Protein AF-A0A1G7HEE1-F1 (afdb_monomer_lite)

Organism: NCBI:txid227084

Sequence (113 aa):
MMERYKLKETKSIYEYFLSKIYEKGVSVYASLFFTELKNFINYQNKWDYIMSVKDMKPSKIAESSFETIIQSKKNEIPEEYKVTVINHYLKKSENSNSESGKSYYLDLANEFK

Structure (mmCIF, N/CA/C/O backbone):
data_AF-A0A1G7HEE1-F1
#
_entry.id   AF-A0A1G7HEE1-F1
#
loop_
_atom_site.group_PDB
_atom_site.id
_atom_site.type_symbol
_atom_site.label_atom_id
_atom_site.label_alt_id
_atom_site.label_comp_id
_atom_site.label_asym_id
_atom_site.label_entity_id
_atom_site.label_seq_id
_atom_site.pdbx_PDB_ins_code
_atom_site.Cartn_x
_atom_site.Cartn_y
_atom_site.Cartn_z
_atom_site.occupancy
_atom_site.B_iso_or_equiv
_atom_site.auth_seq_id
_atom_site.auth_comp_id
_atom_site.auth_asym_id
_atom_site.auth_atom_id
_atom_site.pdbx_PDB_model_num
ATOM 1 N N . MET A 1 1 ? -6.762 10.794 5.734 1.00 68.88 1 MET A N 1
ATOM 2 C CA . MET A 1 1 ? -7.917 11.685 6.102 1.00 68.88 1 MET A CA 1
ATOM 3 C C . MET A 1 1 ? -8.218 11.651 7.598 1.00 68.88 1 MET A C 1
ATOM 5 O O . MET A 1 1 ? -8.401 12.705 8.200 1.00 68.88 1 MET A O 1
ATOM 9 N N . MET A 1 2 ? -8.240 10.461 8.201 1.00 76.19 2 MET A N 1
ATOM 10 C CA . MET A 1 2 ? -8.509 10.282 9.630 1.00 76.19 2 MET A CA 1
ATOM 11 C C . MET A 1 2 ? -7.488 11.005 10.516 1.00 76.19 2 MET A C 1
ATOM 13 O O . MET A 1 2 ? -7.883 11.730 11.424 1.00 76.19 2 MET A O 1
ATOM 17 N N . GLU A 1 3 ? -6.195 10.900 10.194 1.00 71.81 3 GLU A N 1
ATOM 18 C CA . GLU A 1 3 ? -5.136 11.597 10.936 1.00 71.81 3 GLU A CA 1
ATOM 19 C C . GLU A 1 3 ? -5.232 13.120 10.808 1.00 71.81 3 GLU A C 1
ATOM 21 O O . GLU A 1 3 ? -5.268 13.827 11.815 1.00 71.81 3 GLU A O 1
ATOM 26 N N . ARG A 1 4 ? -5.360 13.625 9.572 1.00 76.94 4 ARG A N 1
ATOM 27 C CA . ARG A 1 4 ? -5.438 15.067 9.280 1.00 76.94 4 ARG A CA 1
ATOM 28 C C . ARG A 1 4 ? -6.553 15.768 10.060 1.00 76.94 4 ARG A C 1
ATOM 30 O O . ARG A 1 4 ? -6.352 16.881 10.535 1.00 76.94 4 ARG A O 1
ATOM 37 N N . TYR A 1 5 ? -7.714 15.126 10.183 1.00 83.44 5 TYR A N 1
ATOM 38 C CA . TYR A 1 5 ? -8.884 15.692 10.862 1.00 83.44 5 TYR A CA 1
ATOM 39 C C . TYR A 1 5 ? -9.090 15.154 12.284 1.00 83.44 5 TYR A C 1
ATOM 41 O O . TYR A 1 5 ? -10.107 15.459 12.901 1.00 83.44 5 TYR A O 1
ATOM 49 N N . LYS A 1 6 ? -8.144 14.364 12.816 1.00 80.69 6 LYS A N 1
ATOM 50 C CA . LYS A 1 6 ? -8.231 13.722 14.141 1.00 80.69 6 LYS A CA 1
ATOM 51 C C . LYS A 1 6 ? -9.543 12.952 14.356 1.00 80.69 6 LYS A C 1
ATOM 53 O O . LYS A 1 6 ? -10.070 12.897 15.468 1.00 80.69 6 LYS A O 1
ATOM 58 N N . LEU A 1 7 ? -10.080 12.359 13.291 1.00 81.69 7 LEU A N 1
ATOM 59 C CA . LEU A 1 7 ? -11.307 11.575 13.365 1.00 81.69 7 LEU A CA 1
ATOM 60 C C . LEU A 1 7 ? -11.017 10.263 14.088 1.00 81.69 7 LEU A C 1
ATOM 62 O O . LEU A 1 7 ? -10.050 9.562 13.782 1.00 81.69 7 LEU A O 1
ATOM 66 N N . LYS A 1 8 ? -11.869 9.917 15.056 1.00 84.56 8 LYS A N 1
ATOM 67 C CA . LYS A 1 8 ? -11.760 8.642 15.757 1.00 84.56 8 LYS A CA 1
ATOM 68 C C . LYS A 1 8 ? -12.260 7.532 14.842 1.00 84.56 8 LYS A C 1
ATOM 70 O O . LYS A 1 8 ? -13.388 7.581 14.359 1.00 84.56 8 LYS A O 1
ATOM 75 N N . GLU A 1 9 ? -11.426 6.523 14.634 1.00 85.94 9 GLU A N 1
ATOM 76 C CA . GLU A 1 9 ? -11.865 5.296 13.985 1.00 85.94 9 GLU A CA 1
ATOM 77 C C . GLU A 1 9 ? -12.954 4.624 14.825 1.00 85.94 9 GLU A C 1
ATOM 79 O O . GLU A 1 9 ? -12.796 4.404 16.030 1.00 85.94 9 GLU A O 1
ATOM 84 N N . THR A 1 10 ? -14.069 4.306 14.175 1.00 89.44 10 THR A N 1
ATOM 85 C CA . THR A 1 10 ? -15.151 3.508 14.742 1.00 89.44 10 THR A CA 1
ATOM 86 C C . THR A 1 10 ? -15.235 2.182 14.001 1.00 89.44 10 THR A C 1
ATOM 88 O O . THR A 1 10 ? -14.806 2.067 12.851 1.00 89.44 10 THR A O 1
ATOM 91 N N . LYS A 1 11 ? -15.839 1.180 14.645 1.00 89.75 11 LYS A N 1
ATOM 92 C CA . LYS A 1 11 ? -16.086 -0.127 14.028 1.00 89.75 11 LYS A CA 1
ATOM 93 C C . LYS A 1 11 ? -16.842 0.003 12.698 1.00 89.75 11 LYS A C 1
ATOM 95 O O . LYS A 1 11 ? -16.437 -0.603 11.716 1.00 89.75 11 LYS A O 1
ATOM 100 N N . SER A 1 12 ? -17.856 0.867 12.638 1.00 90.62 12 SER A N 1
ATOM 101 C CA . SER A 1 12 ? -18.639 1.097 11.418 1.00 90.62 12 SER A CA 1
ATOM 102 C C . SER A 1 12 ? -17.813 1.685 10.271 1.00 90.62 12 SER A C 1
ATOM 104 O O . SER A 1 12 ? -18.036 1.326 9.121 1.00 90.62 12 SER A O 1
ATOM 106 N N . ILE A 1 13 ? -16.846 2.565 10.562 1.00 90.19 13 ILE A N 1
ATOM 107 C CA . ILE A 1 13 ? -15.939 3.102 9.534 1.00 90.19 13 ILE A CA 1
ATOM 108 C C . ILE A 1 13 ? -15.054 1.981 8.985 1.00 90.19 13 ILE A C 1
ATOM 110 O O . ILE A 1 13 ? -14.919 1.847 7.771 1.00 90.19 13 ILE A O 1
ATOM 114 N N . TYR A 1 14 ? -14.486 1.158 9.869 1.00 91.25 14 TYR A N 1
ATOM 115 C CA . TYR A 1 14 ? -13.660 0.024 9.464 1.00 91.25 14 TYR A CA 1
ATOM 116 C C . TYR A 1 14 ? -14.440 -0.968 8.590 1.00 91.25 14 TYR A C 1
ATOM 118 O O . TYR A 1 14 ? -13.990 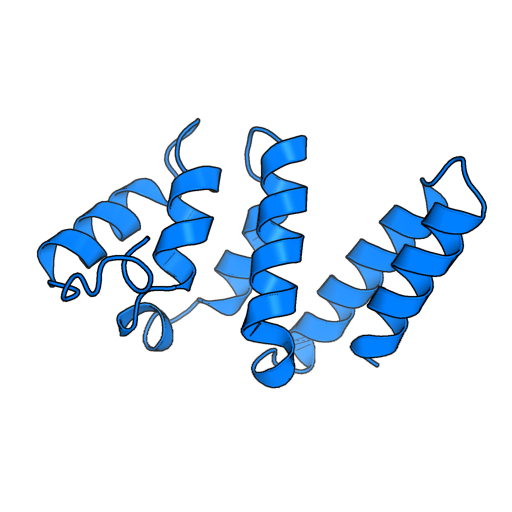-1.311 7.500 1.00 91.25 14 TYR A O 1
ATOM 126 N N . GLU A 1 15 ? -15.634 -1.375 9.028 1.00 92.75 15 GLU A N 1
ATOM 127 C CA . GLU A 1 15 ? -16.510 -2.288 8.282 1.00 92.75 15 GLU A CA 1
ATOM 128 C C . GLU A 1 15 ? -16.943 -1.704 6.934 1.00 92.75 15 GLU A C 1
ATOM 130 O O . GLU A 1 15 ? -16.980 -2.420 5.932 1.00 92.75 15 GLU A O 1
ATOM 135 N N . TYR A 1 16 ? -17.208 -0.395 6.880 1.00 92.88 16 TYR A N 1
ATOM 136 C CA . TYR A 1 16 ? -17.515 0.287 5.631 1.00 92.88 16 TYR A CA 1
ATOM 137 C C . TYR A 1 16 ? -16.354 0.179 4.640 1.00 92.88 16 TYR A C 1
ATOM 139 O O . TYR A 1 16 ? -16.561 -0.296 3.525 1.00 92.88 16 TYR A O 1
ATOM 147 N N . PHE A 1 17 ? -15.129 0.543 5.034 1.00 92.69 17 PHE A N 1
ATOM 148 C CA . PHE A 1 17 ? -13.970 0.414 4.146 1.00 92.69 17 PHE A CA 1
ATOM 149 C C . PHE A 1 17 ? -13.713 -1.038 3.752 1.00 92.69 17 PHE A C 1
ATOM 151 O O . PHE A 1 17 ? -13.523 -1.302 2.566 1.00 92.69 17 PHE A O 1
ATOM 158 N N . LEU A 1 18 ? -13.801 -1.971 4.705 1.00 92.69 18 LEU A N 1
ATOM 159 C CA . LEU A 1 18 ? -13.659 -3.407 4.461 1.00 92.69 18 LEU A CA 1
ATOM 160 C C . LEU A 1 18 ? -14.645 -3.908 3.395 1.00 92.69 18 LEU A C 1
ATOM 162 O O . LEU A 1 18 ? -14.272 -4.715 2.552 1.00 92.69 18 LEU A O 1
ATOM 166 N N . SER A 1 19 ? -15.879 -3.400 3.372 1.00 94.19 19 SER A N 1
ATOM 167 C CA . SER A 1 19 ? -16.862 -3.762 2.339 1.00 94.19 19 SER A CA 1
ATOM 168 C C . SER A 1 19 ? -16.518 -3.233 0.938 1.00 94.19 19 SER A C 1
ATOM 170 O O . SER A 1 19 ? -17.034 -3.742 -0.055 1.00 94.19 19 SER A O 1
ATOM 172 N N . LYS A 1 20 ? -15.642 -2.223 0.840 1.00 93.88 20 LYS A N 1
ATOM 173 C CA . LYS A 1 20 ? -15.313 -1.500 -0.400 1.00 93.88 20 LYS A CA 1
ATOM 174 C C . LYS A 1 20 ? -13.950 -1.846 -0.990 1.00 93.88 20 LYS A C 1
ATOM 176 O O . LYS A 1 20 ? -13.674 -1.453 -2.123 1.00 93.88 20 LYS A O 1
ATOM 181 N N . ILE A 1 21 ? -13.110 -2.604 -0.284 1.00 92.12 21 ILE A N 1
ATOM 182 C CA . ILE A 1 21 ? -11.726 -2.872 -0.710 1.00 92.12 21 ILE A CA 1
ATOM 183 C C . ILE A 1 21 ? -11.596 -3.634 -2.038 1.00 92.12 21 ILE A C 1
ATOM 185 O O . ILE A 1 21 ? -10.548 -3.549 -2.670 1.00 92.12 21 ILE A O 1
ATOM 189 N N . TYR A 1 22 ? -12.645 -4.328 -2.492 1.00 91.06 22 TYR A N 1
ATOM 190 C CA . TYR A 1 22 ? -12.691 -5.018 -3.792 1.00 91.06 22 TYR A CA 1
ATOM 191 C C . TYR A 1 22 ? -13.775 -4.465 -4.731 1.00 91.06 22 TYR A C 1
ATOM 193 O O . TYR A 1 22 ? -14.035 -5.029 -5.793 1.00 91.06 22 TYR A O 1
ATOM 201 N N . GLU A 1 23 ? -14.416 -3.351 -4.366 1.00 92.31 23 GLU A N 1
ATOM 202 C CA . GLU A 1 23 ? -15.472 -2.755 -5.179 1.00 92.31 23 GLU A CA 1
ATOM 203 C C . GLU A 1 23 ? -14.885 -2.059 -6.408 1.00 92.31 23 GLU A C 1
ATOM 205 O O . GLU A 1 23 ? -14.065 -1.143 -6.309 1.00 92.31 23 GLU A O 1
ATOM 210 N N . LYS A 1 24 ? -15.316 -2.481 -7.599 1.00 87.12 24 LYS A N 1
ATOM 211 C CA . LYS A 1 24 ? -14.816 -1.932 -8.862 1.00 87.12 24 LYS A CA 1
ATOM 212 C C . LYS A 1 24 ? -15.016 -0.413 -8.918 1.00 87.12 24 LYS A C 1
ATOM 214 O O . LYS A 1 24 ? -16.121 0.083 -8.742 1.00 87.12 24 LYS A O 1
ATOM 219 N N . GLY A 1 25 ? -13.942 0.315 -9.225 1.00 85.38 25 GLY A N 1
ATOM 220 C CA . GLY A 1 25 ? -13.949 1.779 -9.340 1.00 85.38 25 GLY A CA 1
ATOM 221 C C . GLY A 1 25 ? -13.777 2.522 -8.012 1.00 85.38 25 GLY A C 1
ATOM 222 O O . GLY A 1 25 ? -13.441 3.702 -8.031 1.00 85.38 25 GLY A O 1
ATOM 223 N N . VAL A 1 26 ? -13.930 1.834 -6.876 1.00 90.56 26 VAL A N 1
ATOM 224 C CA . VAL A 1 26 ? -13.784 2.408 -5.528 1.00 90.56 26 VAL A CA 1
ATOM 225 C C . VAL A 1 26 ? -12.576 1.819 -4.797 1.00 90.56 26 VAL A C 1
ATOM 227 O O . VAL A 1 26 ? -11.932 2.520 -4.020 1.00 90.56 26 VAL A O 1
ATOM 230 N N . SER A 1 27 ? -12.230 0.563 -5.083 1.00 92.69 27 SER A N 1
ATOM 231 C CA . SER A 1 27 ? -11.239 -0.240 -4.363 1.00 92.69 27 SER A CA 1
ATOM 232 C C . SER A 1 27 ? -9.895 0.455 -4.177 1.00 92.69 27 SER A C 1
ATOM 234 O O . SER A 1 27 ? -9.363 0.453 -3.072 1.00 92.69 27 SER A O 1
ATOM 236 N N . VAL A 1 28 ? -9.367 1.114 -5.212 1.00 91.62 28 VAL A N 1
ATOM 237 C CA . VAL A 1 28 ? -8.081 1.829 -5.137 1.00 91.62 28 VAL A CA 1
ATOM 238 C C . VAL A 1 28 ? -8.124 2.942 -4.089 1.00 91.62 28 VAL A C 1
ATOM 240 O O . VAL A 1 28 ? -7.240 3.038 -3.241 1.00 91.62 28 VAL A O 1
ATOM 243 N N . TYR A 1 29 ? -9.184 3.751 -4.103 1.00 90.31 29 TYR A N 1
ATOM 244 C CA . TYR A 1 29 ? -9.362 4.838 -3.142 1.00 90.31 29 TYR A CA 1
ATOM 245 C C . TYR A 1 29 ? -9.631 4.301 -1.739 1.00 90.31 29 TYR A C 1
ATOM 247 O O . TYR A 1 29 ? -9.082 4.814 -0.769 1.00 90.31 29 TYR A O 1
ATOM 255 N N . ALA A 1 30 ? -10.442 3.245 -1.631 1.00 92.50 30 ALA A N 1
ATOM 256 C CA . ALA A 1 30 ? -10.686 2.572 -0.364 1.00 92.50 30 ALA A CA 1
ATOM 257 C C . ALA A 1 30 ? -9.380 2.030 0.237 1.00 92.50 30 ALA A C 1
ATOM 259 O O . ALA A 1 30 ? -9.176 2.179 1.435 1.00 92.50 30 ALA A O 1
ATOM 260 N N . SER A 1 31 ? -8.476 1.487 -0.584 1.00 92.69 31 SER A N 1
ATOM 261 C CA . SER A 1 31 ? -7.195 0.907 -0.151 1.00 92.69 31 SER A CA 1
ATOM 262 C C . SER A 1 31 ? -6.274 1.928 0.518 1.00 92.69 31 SER A C 1
ATOM 264 O O . SER A 1 31 ? -5.688 1.632 1.561 1.00 92.69 31 SER A O 1
ATOM 266 N N . LEU A 1 32 ? -6.187 3.144 -0.034 1.00 89.81 32 LEU A N 1
ATOM 267 C CA . LEU A 1 32 ? -5.407 4.234 0.564 1.00 89.81 32 LEU A CA 1
ATOM 268 C C . LEU A 1 32 ? -5.830 4.492 2.012 1.00 89.81 32 LEU A C 1
ATOM 270 O O . LEU A 1 32 ? -4.992 4.538 2.901 1.00 89.81 32 LEU A O 1
ATOM 274 N N . PHE A 1 33 ? -7.134 4.603 2.264 1.00 89.06 33 PHE A N 1
ATOM 275 C CA . PHE A 1 33 ? -7.632 4.886 3.610 1.00 89.06 33 PHE A CA 1
ATOM 276 C C . PHE A 1 33 ? -7.667 3.653 4.505 1.00 89.06 33 PHE A C 1
ATOM 278 O O . PHE A 1 33 ? -7.374 3.756 5.691 1.00 89.06 33 PHE A O 1
ATOM 285 N N . PHE A 1 34 ? -8.023 2.492 3.955 1.00 92.12 34 PHE A N 1
ATOM 286 C CA . PHE A 1 34 ? -8.142 1.254 4.716 1.00 92.12 34 PHE A CA 1
ATOM 287 C C . PHE A 1 34 ? -6.806 0.865 5.351 1.00 92.12 34 PHE A C 1
ATOM 289 O O . PHE A 1 34 ? -6.778 0.486 6.516 1.00 92.12 34 PHE A O 1
ATOM 296 N N . THR A 1 35 ? -5.696 1.040 4.628 1.00 92.19 35 THR A N 1
ATOM 297 C CA . THR A 1 35 ? -4.349 0.727 5.134 1.00 92.19 35 THR A CA 1
ATOM 298 C C . THR A 1 35 ? -3.833 1.706 6.205 1.00 92.19 35 THR A C 1
ATOM 300 O O . THR A 1 35 ? -2.918 1.350 6.956 1.00 92.19 35 THR A O 1
ATOM 303 N N . GLU A 1 36 ? -4.426 2.901 6.324 1.00 88.62 36 GLU A N 1
ATOM 304 C CA . GLU A 1 36 ? -4.158 3.888 7.390 1.00 88.62 36 GLU A CA 1
ATOM 305 C C . GLU A 1 36 ? -4.957 3.616 8.681 1.00 88.62 36 GLU A C 1
ATOM 307 O O . GLU A 1 36 ? -4.662 4.200 9.725 1.00 88.62 36 GLU A O 1
ATOM 312 N N . LEU A 1 37 ? -5.990 2.765 8.641 1.00 89.25 37 LEU A N 1
ATOM 313 C CA . LEU A 1 37 ? -6.816 2.490 9.820 1.00 89.25 37 LEU A CA 1
ATOM 314 C C . LEU A 1 37 ? -6.022 1.723 10.885 1.00 89.25 37 LEU A C 1
ATOM 316 O O . LEU A 1 37 ? -5.262 0.805 10.588 1.00 89.25 37 LEU A O 1
ATOM 320 N N . LYS A 1 38 ? -6.257 2.034 12.161 1.00 87.00 38 LYS A N 1
ATOM 321 C CA . LYS A 1 38 ? -5.609 1.367 13.299 1.00 87.00 38 LYS A CA 1
ATOM 322 C C . LYS A 1 38 ? -5.944 -0.118 13.334 1.00 87.00 38 LYS A C 1
ATOM 324 O O . LYS A 1 38 ? -5.068 -0.935 13.605 1.00 87.00 38 LYS A O 1
ATOM 329 N N . ASN A 1 39 ? -7.189 -0.487 13.024 1.00 88.12 39 ASN A N 1
ATOM 330 C CA . ASN A 1 39 ? -7.592 -1.895 13.023 1.00 88.12 39 ASN A CA 1
ATOM 331 C C . ASN A 1 39 ? -7.045 -2.690 11.829 1.00 88.12 39 ASN A C 1
ATOM 333 O O . ASN A 1 39 ? -7.081 -3.919 11.866 1.00 88.12 39 ASN A O 1
ATOM 337 N N . PHE A 1 40 ? -6.479 -2.035 10.808 1.00 90.12 40 PHE A N 1
ATOM 338 C CA . PHE A 1 40 ? -5.847 -2.726 9.681 1.00 90.12 40 PHE A CA 1
ATOM 339 C C . PHE A 1 40 ? -4.656 -3.593 10.113 1.00 90.12 40 PHE A C 1
ATOM 341 O O . PHE A 1 40 ? -4.374 -4.616 9.494 1.00 90.12 40 PHE A O 1
ATOM 348 N N . ILE A 1 41 ? -3.988 -3.243 11.218 1.00 86.44 41 ILE A N 1
ATOM 349 C CA . ILE A 1 41 ? -2.883 -4.033 11.786 1.00 86.44 41 ILE A CA 1
ATOM 350 C C . ILE A 1 41 ? -3.313 -5.483 12.065 1.00 86.44 41 ILE A C 1
ATOM 352 O O . ILE A 1 41 ? -2.498 -6.394 11.885 1.00 86.44 41 ILE A O 1
ATOM 356 N N . ASN A 1 42 ? -4.584 -5.677 12.440 1.00 88.00 42 ASN A N 1
ATOM 357 C CA . ASN A 1 42 ? -5.196 -6.963 12.779 1.00 88.00 42 ASN A CA 1
ATOM 358 C C . ASN A 1 42 ? -5.811 -7.686 11.569 1.00 88.00 42 ASN A C 1
ATOM 360 O O . ASN A 1 42 ? -6.389 -8.760 11.727 1.00 88.00 42 ASN A O 1
ATOM 364 N N . TYR A 1 43 ? -5.738 -7.111 10.366 1.00 91.50 43 TYR A N 1
ATOM 365 C CA . TYR A 1 43 ? -6.255 -7.759 9.169 1.00 91.50 43 TYR A CA 1
ATOM 366 C C . TYR A 1 43 ? -5.328 -8.912 8.758 1.00 91.50 43 TYR A C 1
ATOM 368 O O . TYR A 1 43 ? -4.148 -8.706 8.473 1.00 91.50 43 TYR A O 1
ATOM 376 N N . GLN A 1 44 ? -5.870 -10.134 8.748 1.00 88.81 44 GLN A N 1
ATOM 377 C CA . GLN A 1 44 ? -5.095 -11.377 8.647 1.00 88.81 44 GLN A CA 1
ATOM 378 C C . GLN A 1 44 ? -4.199 -11.436 7.399 1.00 88.81 44 GLN A C 1
ATOM 380 O O . GLN A 1 44 ? -3.038 -11.813 7.505 1.00 88.81 44 GLN A O 1
ATOM 385 N N . ASN A 1 45 ? -4.700 -10.974 6.249 1.00 89.94 45 ASN A N 1
ATOM 386 C CA . ASN A 1 45 ? -3.995 -11.028 4.962 1.00 89.94 45 ASN A CA 1
ATOM 387 C C . ASN A 1 45 ? -3.557 -9.629 4.497 1.00 89.94 45 ASN A C 1
ATOM 389 O O . ASN A 1 45 ? -3.655 -9.284 3.319 1.00 89.94 45 ASN A O 1
ATOM 393 N N . LYS A 1 46 ? -3.134 -8.769 5.434 1.00 94.00 46 LYS A N 1
ATOM 394 C CA . LYS A 1 46 ? -2.821 -7.360 5.147 1.00 94.00 46 LYS A CA 1
ATOM 395 C C . LYS A 1 46 ? -1.754 -7.155 4.083 1.00 94.00 46 LYS A C 1
ATOM 397 O O . LYS A 1 46 ? -1.905 -6.256 3.261 1.00 94.00 46 LYS A O 1
ATOM 402 N N . TRP A 1 47 ? -0.707 -7.971 4.083 1.00 94.94 47 TRP A N 1
ATOM 403 C CA . TRP A 1 47 ? 0.394 -7.804 3.142 1.00 94.94 47 TRP A CA 1
ATOM 404 C C . TRP A 1 47 ? 0.029 -8.291 1.747 1.00 94.94 47 TRP A C 1
ATOM 406 O O . TRP A 1 47 ? 0.206 -7.524 0.805 1.00 94.94 47 TRP A O 1
ATOM 416 N N . ASP A 1 48 ? -0.601 -9.461 1.622 1.00 95.06 48 ASP A N 1
ATOM 417 C CA . ASP A 1 48 ? -1.187 -9.924 0.356 1.00 95.06 48 ASP A CA 1
ATOM 418 C C . ASP A 1 48 ? -2.125 -8.875 -0.247 1.00 95.06 48 ASP A C 1
ATOM 420 O O . ASP A 1 48 ? -2.043 -8.537 -1.430 1.00 95.06 48 ASP A O 1
ATOM 424 N N . TYR A 1 49 ? -2.985 -8.296 0.594 1.00 95.44 49 TYR A N 1
ATOM 425 C CA . TYR A 1 49 ? -3.890 -7.240 0.174 1.00 95.44 49 TYR A CA 1
ATOM 426 C C . TYR A 1 49 ? -3.138 -5.996 -0.313 1.00 95.44 49 TYR A C 1
ATOM 428 O O . TYR A 1 49 ? -3.421 -5.528 -1.415 1.00 95.44 49 TYR A O 1
ATOM 436 N N . ILE A 1 50 ? -2.149 -5.492 0.437 1.00 95.75 50 ILE A N 1
ATOM 437 C CA . ILE A 1 50 ? -1.319 -4.356 -0.000 1.00 95.75 50 ILE A CA 1
ATOM 438 C C . ILE A 1 50 ? -0.658 -4.659 -1.349 1.00 95.75 50 ILE A C 1
ATOM 440 O O . ILE A 1 50 ? -0.711 -3.821 -2.248 1.00 95.75 50 ILE A O 1
ATOM 444 N N . MET A 1 51 ? -0.088 -5.854 -1.529 1.00 95.31 51 MET A N 1
ATOM 445 C CA . MET A 1 51 ? 0.563 -6.240 -2.786 1.00 95.31 51 MET A CA 1
ATOM 446 C C . MET A 1 51 ? -0.402 -6.272 -3.969 1.00 95.31 51 MET A C 1
ATOM 448 O O . MET A 1 51 ? 0.006 -5.950 -5.084 1.00 95.31 51 MET A O 1
ATOM 452 N N . SER A 1 52 ? -1.673 -6.602 -3.727 1.00 94.88 52 SER A N 1
ATOM 453 C CA . SER A 1 52 ? -2.719 -6.613 -4.753 1.00 94.88 52 SER A CA 1
ATOM 454 C C . SER A 1 52 ? -3.170 -5.215 -5.195 1.00 94.88 52 SER A C 1
ATOM 456 O O . SER A 1 52 ? -3.744 -5.072 -6.275 1.00 94.88 52 SER A O 1
ATOM 458 N N . VAL A 1 53 ? -2.900 -4.162 -4.403 1.00 95.06 53 VAL A N 1
ATOM 459 C CA . VAL A 1 53 ? -3.366 -2.794 -4.702 1.00 95.06 53 VAL A CA 1
ATOM 460 C C . VAL A 1 53 ? -2.864 -2.321 -6.060 1.00 95.06 53 VAL A C 1
ATOM 462 O O . VAL A 1 53 ? -3.634 -1.706 -6.789 1.00 95.06 53 VAL A O 1
ATOM 465 N N . LYS A 1 54 ? -1.625 -2.653 -6.445 1.00 93.44 54 LYS A N 1
ATOM 466 C CA . LYS A 1 54 ? -1.038 -2.260 -7.741 1.00 93.44 54 LYS A CA 1
ATOM 467 C C . LYS A 1 54 ? -1.820 -2.794 -8.951 1.00 93.44 54 LYS A C 1
ATOM 469 O O . LYS A 1 54 ? -1.799 -2.180 -10.014 1.00 93.44 54 LYS A O 1
ATOM 474 N N . ASP A 1 55 ? -2.526 -3.911 -8.780 1.00 92.62 55 ASP A N 1
ATOM 475 C CA . ASP A 1 55 ? -3.253 -4.608 -9.843 1.00 92.62 55 ASP A CA 1
ATOM 476 C C . ASP A 1 55 ? -4.716 -4.134 -9.960 1.00 92.62 55 ASP A C 1
ATOM 478 O O . ASP A 1 55 ? -5.443 -4.506 -10.888 1.00 92.62 55 ASP A O 1
ATOM 482 N N . MET A 1 56 ? -5.157 -3.265 -9.046 1.00 93.25 56 MET A N 1
ATOM 483 C CA . MET A 1 56 ? -6.502 -2.701 -9.046 1.00 93.25 56 MET A CA 1
ATOM 484 C C . MET A 1 56 ? -6.734 -1.706 -10.197 1.00 93.25 56 MET A C 1
ATOM 486 O O . MET A 1 56 ? -5.837 -1.292 -10.939 1.00 93.25 56 MET A O 1
ATOM 490 N N . LYS A 1 57 ? -7.998 -1.302 -10.367 1.00 89.19 57 LYS A N 1
ATOM 491 C CA . LYS A 1 57 ? -8.418 -0.336 -11.387 1.00 89.19 57 LYS A CA 1
ATOM 492 C C . LYS A 1 57 ? -8.973 0.934 -10.738 1.00 89.19 57 LYS A C 1
ATOM 494 O O . LYS A 1 57 ? -9.797 0.811 -9.832 1.00 89.19 57 LYS A O 1
ATOM 499 N N . PRO A 1 58 ? -8.608 2.130 -11.242 1.00 90.31 58 PRO A N 1
ATOM 500 C CA . PRO A 1 58 ? -7.774 2.392 -12.431 1.00 90.31 58 PRO A CA 1
ATOM 501 C C . PRO A 1 58 ? -6.260 2.194 -12.202 1.00 90.31 58 PRO A C 1
ATOM 503 O O . PRO A 1 58 ? -5.728 2.673 -11.208 1.00 90.31 58 PRO A O 1
ATOM 506 N N . SER A 1 59 ? -5.550 1.567 -13.153 1.00 90.69 59 SER A N 1
ATOM 507 C CA . SER A 1 59 ? -4.158 1.102 -12.961 1.00 90.69 59 SER A CA 1
ATOM 508 C C . SER A 1 59 ? -3.148 2.201 -12.613 1.00 90.69 59 SER A C 1
ATOM 510 O O . SER A 1 59 ? -2.329 2.013 -11.726 1.00 90.69 59 SER A O 1
ATOM 512 N N . LYS A 1 60 ? -3.230 3.383 -13.237 1.00 90.00 60 LYS A N 1
ATOM 513 C CA . LYS A 1 60 ? -2.306 4.488 -12.917 1.00 90.00 60 LYS A CA 1
ATOM 514 C C . LYS A 1 60 ? -2.441 4.958 -11.462 1.00 90.00 60 LYS A C 1
ATOM 516 O O . LYS A 1 60 ? -1.451 5.279 -10.814 1.00 90.00 60 LYS A O 1
ATOM 521 N N . ILE A 1 61 ? -3.676 5.003 -10.962 1.00 92.00 61 ILE A N 1
ATOM 522 C CA . ILE A 1 61 ? -3.968 5.406 -9.581 1.00 92.00 61 ILE A CA 1
ATOM 523 C C . ILE A 1 61 ? -3.593 4.270 -8.629 1.00 92.00 61 ILE A C 1
ATOM 525 O O . ILE A 1 61 ? -3.033 4.529 -7.572 1.00 92.00 61 ILE A O 1
ATOM 529 N N . ALA A 1 62 ? -3.860 3.025 -9.025 1.00 93.56 62 ALA A N 1
ATOM 530 C CA . ALA A 1 62 ? -3.509 1.819 -8.287 1.00 93.56 62 ALA A CA 1
ATOM 531 C C . ALA A 1 62 ? -2.002 1.728 -8.011 1.00 93.56 62 ALA A C 1
ATOM 533 O O . ALA A 1 62 ? -1.606 1.572 -6.861 1.00 93.56 62 ALA A O 1
ATOM 534 N N . GLU A 1 63 ? -1.165 1.924 -9.033 1.00 93.75 63 GLU A N 1
ATOM 535 C CA . GLU A 1 63 ? 0.294 1.951 -8.881 1.00 93.75 63 GLU A CA 1
ATOM 536 C C . GLU A 1 63 ? 0.752 3.070 -7.944 1.00 93.75 63 GLU A C 1
ATOM 538 O O . GLU A 1 63 ? 1.458 2.808 -6.977 1.00 93.75 63 GLU A O 1
ATOM 543 N N . SER A 1 64 ? 0.299 4.307 -8.167 1.00 93.00 64 SER A N 1
ATOM 544 C CA . SER A 1 64 ? 0.670 5.434 -7.301 1.00 93.00 64 SER A CA 1
ATOM 545 C C . SER A 1 64 ? 0.206 5.235 -5.849 1.00 93.00 64 SER A C 1
ATOM 547 O O . SER A 1 64 ? 0.915 5.598 -4.908 1.00 93.00 64 SER A O 1
ATOM 549 N N . SER A 1 65 ? -0.963 4.619 -5.655 1.00 94.06 65 SER A N 1
ATOM 550 C CA . SER A 1 65 ? -1.494 4.297 -4.327 1.00 94.06 65 SER A CA 1
ATOM 551 C C . SER A 1 65 ? -0.670 3.210 -3.651 1.00 94.06 65 SER A C 1
ATOM 553 O O . SER A 1 65 ? -0.321 3.351 -2.485 1.00 94.06 65 SER A O 1
ATOM 555 N N . PHE A 1 66 ? -0.313 2.157 -4.387 1.00 96.00 66 PHE A N 1
ATOM 556 C CA . PHE A 1 66 ? 0.582 1.108 -3.915 1.00 96.00 66 PHE A CA 1
ATOM 557 C C . PHE A 1 66 ? 1.933 1.684 -3.476 1.00 96.00 66 PHE A C 1
ATOM 559 O O . PHE A 1 66 ? 2.345 1.454 -2.343 1.00 96.00 66 PHE A O 1
ATOM 566 N N . GLU A 1 67 ? 2.577 2.494 -4.321 1.00 95.00 67 GLU A N 1
ATOM 567 C CA . GLU A 1 67 ? 3.854 3.149 -4.008 1.00 95.00 67 GLU A CA 1
ATOM 568 C C . GLU A 1 67 ? 3.745 3.996 -2.724 1.00 95.00 67 GLU A C 1
ATOM 570 O O . GLU A 1 67 ? 4.599 3.898 -1.845 1.00 95.00 67 GLU A O 1
ATOM 575 N N . THR A 1 68 ? 2.654 4.756 -2.563 1.00 94.12 68 THR A N 1
ATOM 576 C CA . THR A 1 68 ? 2.387 5.557 -1.353 1.00 94.12 68 THR A CA 1
ATOM 577 C C . THR A 1 68 ? 2.262 4.685 -0.099 1.00 94.12 68 THR A C 1
ATOM 579 O O . THR A 1 68 ? 2.873 4.981 0.928 1.00 94.12 68 THR A O 1
ATOM 582 N N . ILE A 1 69 ? 1.491 3.595 -0.175 1.00 94.56 69 ILE A N 1
ATOM 583 C CA . ILE A 1 69 ? 1.264 2.676 0.950 1.00 94.56 69 ILE A CA 1
ATOM 584 C C . 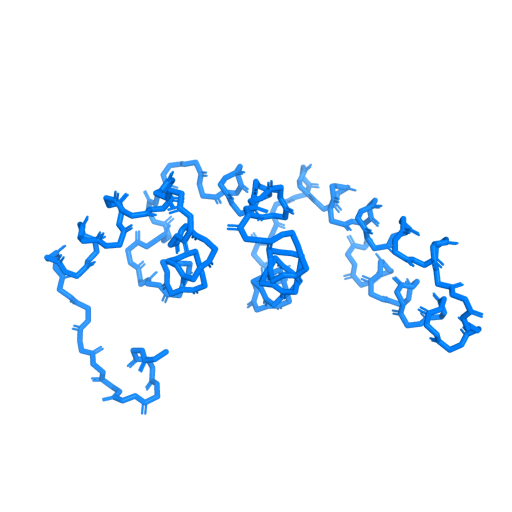ILE A 1 69 ? 2.574 1.994 1.361 1.00 94.56 69 ILE A C 1
ATOM 586 O O . ILE A 1 69 ? 2.889 1.925 2.549 1.00 94.56 69 ILE A O 1
ATOM 590 N N . ILE A 1 70 ? 3.351 1.517 0.386 1.00 95.62 70 ILE A N 1
ATOM 591 C CA . ILE A 1 70 ? 4.639 0.854 0.610 1.00 95.62 70 ILE A CA 1
ATOM 592 C C . ILE A 1 70 ? 5.636 1.798 1.276 1.00 95.62 70 ILE A C 1
ATOM 594 O O . ILE A 1 70 ? 6.267 1.416 2.258 1.00 95.62 70 ILE A O 1
ATOM 598 N N . GLN A 1 71 ? 5.734 3.039 0.803 1.00 93.00 71 GLN A N 1
ATOM 599 C CA . GLN A 1 71 ? 6.609 4.042 1.408 1.00 93.00 71 GLN A CA 1
ATOM 600 C C . GLN A 1 71 ? 6.181 4.380 2.840 1.00 93.00 71 GLN A C 1
ATOM 602 O O . GLN A 1 71 ? 7.013 4.401 3.745 1.00 93.00 71 GLN A O 1
ATOM 607 N N . SER A 1 72 ? 4.877 4.548 3.081 1.00 91.56 72 SER A N 1
ATOM 608 C CA . SER A 1 72 ? 4.351 4.813 4.425 1.00 91.56 72 SER A CA 1
ATOM 609 C C . SER A 1 72 ? 4.609 3.674 5.414 1.00 91.56 72 SER A C 1
ATOM 611 O O . SER A 1 72 ? 4.681 3.931 6.614 1.00 91.56 72 SER A O 1
ATOM 613 N N . LYS A 1 73 ? 4.708 2.429 4.937 1.00 91.44 73 LYS A N 1
ATOM 614 C CA . LYS A 1 73 ? 4.848 1.223 5.769 1.00 91.44 73 LYS A CA 1
ATOM 615 C C . LYS A 1 73 ? 6.190 0.521 5.592 1.00 91.44 73 LYS A C 1
ATOM 617 O O . LYS A 1 73 ? 6.326 -0.631 5.996 1.00 91.44 73 LYS A O 1
ATOM 622 N N . LYS A 1 74 ? 7.187 1.195 5.011 1.00 91.44 74 LYS A N 1
ATOM 623 C CA . LYS A 1 74 ? 8.477 0.615 4.607 1.00 91.44 74 LYS A CA 1
ATOM 624 C C . LYS A 1 74 ? 9.145 -0.229 5.697 1.00 91.44 74 LYS A C 1
ATOM 626 O O . LYS A 1 74 ? 9.645 -1.312 5.415 1.00 91.44 74 LYS A O 1
ATOM 631 N N . ASN A 1 75 ? 9.106 0.243 6.941 1.00 90.56 75 ASN A N 1
ATOM 632 C CA . ASN A 1 75 ? 9.755 -0.413 8.080 1.00 90.56 75 ASN A CA 1
ATOM 633 C C . ASN A 1 75 ? 8.982 -1.628 8.623 1.00 90.56 75 ASN A C 1
ATOM 635 O O . ASN A 1 75 ? 9.508 -2.363 9.452 1.00 90.56 75 ASN A O 1
ATOM 639 N N . GLU A 1 76 ? 7.735 -1.828 8.193 1.00 92.50 76 GLU A N 1
ATOM 640 C CA . GLU A 1 76 ? 6.866 -2.913 8.657 1.00 92.50 76 GLU A CA 1
ATOM 641 C C . GLU A 1 76 ? 6.791 -4.076 7.654 1.00 92.50 76 GLU A C 1
ATOM 643 O O . GLU A 1 76 ? 6.242 -5.126 7.991 1.00 92.50 76 GLU A O 1
ATOM 648 N N . ILE A 1 77 ? 7.314 -3.903 6.431 1.0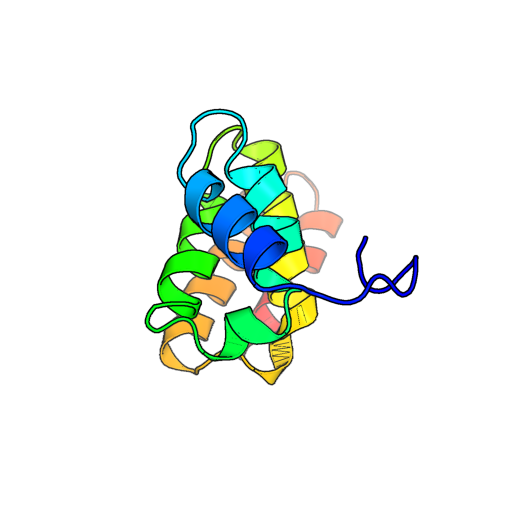0 93.00 77 ILE A N 1
ATOM 649 C CA . ILE A 1 77 ? 7.192 -4.884 5.343 1.00 93.00 77 ILE A CA 1
ATOM 650 C C 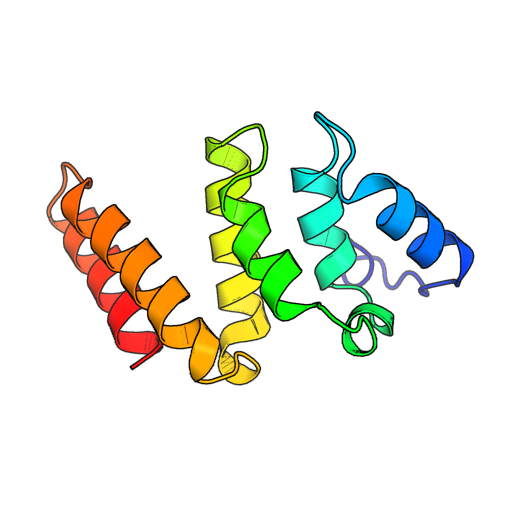. ILE A 1 77 ? 7.990 -6.157 5.673 1.00 93.00 77 ILE A C 1
ATOM 652 O O . ILE A 1 77 ? 9.211 -6.078 5.831 1.00 93.00 77 ILE A O 1
ATOM 656 N N . PRO A 1 78 ? 7.346 -7.340 5.717 1.00 93.81 78 PRO A N 1
ATOM 657 C CA . PRO A 1 78 ? 8.038 -8.607 5.906 1.00 93.81 78 PRO A CA 1
ATOM 658 C C . PRO A 1 78 ? 8.973 -8.918 4.736 1.00 93.81 78 PRO A C 1
ATOM 660 O O . PRO A 1 78 ? 8.668 -8.599 3.584 1.00 93.81 78 PRO A O 1
ATOM 663 N N . GLU A 1 79 ? 10.080 -9.607 5.020 1.00 91.94 79 GLU A N 1
ATOM 664 C CA . GLU A 1 79 ? 11.104 -9.952 4.020 1.00 91.94 79 GLU A CA 1
ATOM 665 C C . GLU A 1 79 ? 10.536 -10.665 2.787 1.00 91.94 79 GLU A C 1
ATOM 667 O O . GLU A 1 79 ? 10.919 -10.360 1.658 1.00 91.94 79 GLU A O 1
ATOM 672 N N . GLU A 1 80 ? 9.556 -11.552 2.982 1.00 93.00 80 GLU A N 1
ATOM 673 C CA . GLU A 1 80 ? 8.910 -12.306 1.899 1.00 93.00 80 GLU A CA 1
ATOM 674 C C . GLU A 1 80 ? 8.259 -11.402 0.835 1.00 93.00 80 GLU A C 1
ATOM 676 O O . GLU A 1 80 ? 8.216 -11.752 -0.345 1.00 93.00 80 GLU A O 1
ATOM 681 N N . TYR A 1 81 ? 7.820 -10.199 1.219 1.00 94.94 81 TYR A N 1
ATOM 682 C CA . TYR A 1 81 ? 7.201 -9.241 0.307 1.00 94.94 81 TYR A CA 1
ATOM 683 C C . TYR A 1 81 ? 8.172 -8.200 -0.246 1.00 94.94 81 TYR A C 1
ATOM 685 O O . TYR A 1 81 ? 7.867 -7.588 -1.275 1.00 94.94 81 TYR A O 1
ATOM 693 N N . LYS A 1 82 ? 9.349 -8.007 0.364 1.00 94.19 82 LYS A N 1
ATOM 694 C CA . LYS A 1 82 ? 10.333 -7.028 -0.127 1.00 94.19 82 LYS A CA 1
ATOM 695 C C . LYS A 1 82 ? 10.774 -7.333 -1.552 1.00 94.19 82 LYS A C 1
ATOM 697 O O . LYS A 1 82 ? 10.852 -6.421 -2.367 1.00 94.19 82 LYS A O 1
ATOM 702 N N . VAL A 1 83 ? 10.939 -8.611 -1.900 1.00 93.81 83 VAL A N 1
ATOM 703 C CA . VAL A 1 83 ? 11.247 -9.036 -3.279 1.00 93.81 83 VAL A CA 1
ATOM 704 C C . VAL A 1 83 ? 10.180 -8.551 -4.267 1.00 93.81 83 VAL A C 1
ATOM 706 O O . VAL A 1 83 ? 10.505 -8.063 -5.348 1.00 93.81 83 VAL A O 1
ATOM 709 N N . THR A 1 84 ? 8.900 -8.616 -3.890 1.00 94.25 84 THR A N 1
ATOM 710 C CA . THR A 1 84 ? 7.790 -8.136 -4.732 1.00 94.25 84 THR A CA 1
ATOM 711 C C . THR A 1 84 ? 7.849 -6.622 -4.939 1.00 94.25 84 THR A C 1
ATOM 713 O O . THR A 1 84 ? 7.603 -6.143 -6.048 1.00 94.25 84 THR A 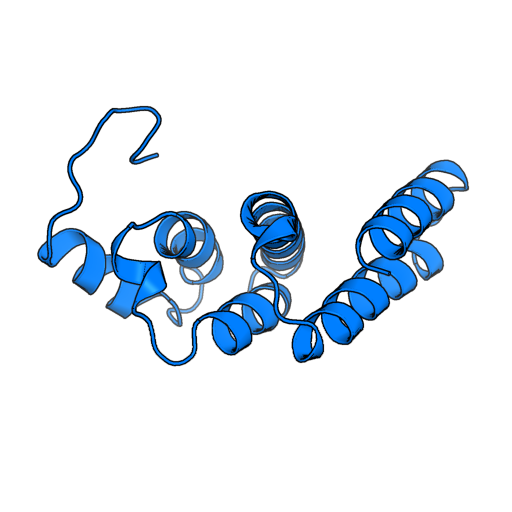O 1
ATOM 716 N N . VAL A 1 85 ? 8.197 -5.873 -3.890 1.00 95.19 85 VAL A N 1
ATOM 717 C CA . VAL A 1 85 ? 8.358 -4.412 -3.931 1.00 95.19 85 VAL A CA 1
ATOM 718 C C . VAL A 1 85 ? 9.557 -4.014 -4.794 1.00 95.19 85 VAL A C 1
ATOM 720 O O . VAL A 1 85 ? 9.418 -3.185 -5.692 1.00 95.19 85 VAL A O 1
ATOM 723 N N . ILE A 1 86 ? 10.710 -4.654 -4.585 1.00 95.06 86 ILE A N 1
ATOM 724 C CA . ILE A 1 86 ? 11.930 -4.437 -5.373 1.00 95.06 86 ILE A CA 1
ATOM 725 C C . ILE A 1 86 ? 11.637 -4.674 -6.855 1.00 95.06 86 ILE A C 1
ATOM 727 O O . ILE A 1 86 ? 11.895 -3.803 -7.681 1.00 95.06 86 ILE A O 1
ATOM 731 N N . ASN A 1 87 ? 11.028 -5.813 -7.195 1.00 95.19 87 ASN A N 1
ATOM 732 C CA . ASN A 1 87 ? 10.700 -6.149 -8.580 1.00 95.19 87 ASN A CA 1
ATOM 733 C C . ASN A 1 87 ? 9.736 -5.138 -9.218 1.00 95.19 87 ASN A C 1
ATOM 735 O O . ASN A 1 87 ? 9.853 -4.844 -10.408 1.00 95.19 87 ASN A O 1
ATOM 739 N N . HIS A 1 88 ? 8.797 -4.581 -8.445 1.00 94.81 88 HIS A N 1
ATOM 740 C CA . HIS A 1 88 ? 7.915 -3.522 -8.931 1.00 94.81 88 HIS A CA 1
ATOM 741 C C . HIS A 1 88 ? 8.704 -2.265 -9.328 1.00 94.81 88 HIS A C 1
ATOM 743 O O . HIS A 1 88 ? 8.523 -1.755 -10.435 1.00 94.81 88 HIS A O 1
ATOM 749 N N . TYR A 1 89 ? 9.609 -1.796 -8.464 1.00 95.56 89 TYR A N 1
ATOM 750 C CA . TYR A 1 89 ? 10.420 -0.609 -8.740 1.00 95.56 89 TYR A CA 1
ATOM 751 C C . TYR A 1 89 ? 11.459 -0.835 -9.845 1.00 95.56 89 TYR A C 1
ATOM 753 O O . TYR A 1 89 ? 11.618 0.026 -10.709 1.00 95.56 89 TYR A O 1
ATOM 761 N N . LEU A 1 90 ? 12.093 -2.009 -9.911 1.00 95.38 90 LEU A N 1
ATOM 762 C CA . LEU A 1 90 ? 12.992 -2.360 -11.018 1.00 95.38 90 LEU A CA 1
ATOM 763 C C . LEU A 1 90 ? 12.264 -2.302 -12.366 1.00 95.38 90 LEU A C 1
ATOM 765 O O . LEU A 1 90 ? 12.727 -1.637 -13.290 1.00 95.38 90 LEU A O 1
ATOM 769 N N . LYS A 1 91 ? 11.062 -2.884 -12.451 1.00 94.50 91 LYS A N 1
ATOM 770 C CA . LYS A 1 91 ? 10.234 -2.819 -13.661 1.00 94.50 91 LYS A CA 1
ATOM 771 C C . LYS A 1 91 ? 9.848 -1.379 -14.025 1.00 94.50 91 LYS A C 1
ATOM 773 O O . LYS A 1 91 ? 9.763 -1.040 -15.204 1.00 94.50 91 LYS A O 1
ATOM 778 N N . LYS A 1 92 ? 9.589 -0.511 -13.043 1.00 93.12 92 LYS A N 1
ATOM 779 C CA . LYS A 1 92 ? 9.329 0.922 -13.278 1.00 93.12 92 LYS A CA 1
ATOM 780 C C . LYS A 1 92 ? 10.559 1.652 -13.810 1.00 93.12 92 LYS A C 1
ATOM 782 O O . LYS A 1 92 ? 10.414 2.471 -14.715 1.00 93.12 92 LYS A O 1
ATOM 787 N N . SER A 1 93 ? 11.743 1.323 -13.298 1.00 93.31 93 SER A N 1
ATOM 788 C CA . SER A 1 93 ? 13.008 1.846 -13.813 1.00 93.31 93 SER A CA 1
ATOM 789 C C . SER A 1 93 ? 13.203 1.457 -15.279 1.00 93.31 93 SER A C 1
ATOM 791 O O . SER A 1 93 ? 13.371 2.331 -16.122 1.00 93.31 93 SER A O 1
ATOM 793 N N . GLU A 1 94 ? 13.056 0.174 -15.619 1.00 93.75 94 GLU A N 1
ATOM 794 C CA . GLU A 1 94 ? 13.198 -0.325 -16.996 1.00 93.75 94 GLU A CA 1
ATOM 795 C C . GLU A 1 94 ? 12.242 0.357 -17.987 1.00 93.75 94 GLU A C 1
ATOM 797 O O . GLU A 1 94 ? 12.625 0.654 -19.117 1.00 93.75 94 GLU A O 1
ATOM 802 N N . ASN A 1 95 ? 11.012 0.652 -17.554 1.00 92.31 95 ASN A N 1
ATOM 803 C CA . ASN A 1 95 ? 9.997 1.319 -18.374 1.00 92.31 95 ASN A CA 1
ATOM 804 C C . ASN A 1 95 ? 10.124 2.855 -18.403 1.00 92.31 95 ASN A C 1
ATOM 806 O O . ASN A 1 95 ? 9.336 3.521 -19.079 1.00 92.31 95 ASN A O 1
ATOM 810 N N . SER A 1 96 ? 11.067 3.442 -17.662 1.00 90.12 96 SER A N 1
ATOM 811 C CA . SER A 1 96 ? 11.270 4.889 -17.649 1.00 90.12 96 SER A CA 1
ATOM 812 C C . SER A 1 96 ? 12.002 5.356 -18.908 1.00 90.12 96 SER A C 1
ATOM 814 O O . SER A 1 96 ? 13.106 4.909 -19.221 1.00 90.12 96 SER A O 1
ATOM 816 N N . ASN A 1 97 ? 11.424 6.347 -19.587 1.00 90.12 97 ASN A N 1
ATOM 817 C CA . ASN A 1 97 ? 12.018 6.963 -20.777 1.00 90.12 97 ASN A CA 1
ATOM 818 C C . ASN A 1 97 ? 13.096 8.012 -20.450 1.00 90.12 97 ASN A C 1
ATOM 820 O O . ASN A 1 97 ? 13.767 8.492 -21.360 1.00 90.12 97 ASN A O 1
ATOM 824 N N . SER A 1 98 ? 13.257 8.392 -19.178 1.00 93.44 98 SER A N 1
ATOM 825 C CA . SER A 1 98 ? 14.283 9.340 -18.733 1.00 93.44 98 SER A CA 1
ATOM 826 C C . SER A 1 98 ? 15.289 8.686 -17.792 1.00 93.44 98 SER A C 1
ATOM 828 O O . SER A 1 98 ? 14.931 7.848 -16.961 1.00 93.44 98 SER A O 1
ATOM 830 N N . GLU A 1 99 ? 16.542 9.133 -17.883 1.00 90.38 99 GLU A N 1
ATOM 831 C CA . GLU A 1 99 ? 17.629 8.690 -17.002 1.00 90.38 99 GLU A CA 1
ATOM 832 C C . GLU A 1 99 ? 17.352 9.047 -15.534 1.00 90.38 99 GLU A C 1
ATOM 834 O O . GLU A 1 99 ? 17.582 8.246 -14.631 1.00 90.38 99 GLU A O 1
ATOM 839 N N . SER A 1 100 ? 16.745 10.214 -15.297 1.00 89.12 100 SER A N 1
ATOM 840 C CA . SER A 1 100 ? 16.310 10.635 -13.964 1.00 89.12 100 SER A CA 1
ATOM 841 C C . SER A 1 100 ? 15.250 9.706 -13.370 1.00 89.12 100 SER A C 1
ATOM 843 O O . SER A 1 100 ? 15.339 9.354 -12.198 1.00 89.12 100 SER A O 1
ATOM 845 N N . GLY A 1 101 ? 14.271 9.266 -14.167 1.00 89.69 101 GLY A N 1
ATOM 846 C CA . GLY A 1 101 ? 13.253 8.323 -13.709 1.00 89.69 101 GLY A CA 1
ATOM 847 C C . GLY A 1 101 ? 13.830 6.929 -13.463 1.00 89.69 101 GLY A C 1
ATOM 848 O O . GLY A 1 101 ? 13.467 6.283 -12.483 1.00 89.69 101 GLY A O 1
ATOM 849 N N . LYS A 1 102 ? 14.789 6.493 -14.294 1.00 93.44 102 LYS A N 1
ATOM 850 C CA . LYS A 1 102 ? 15.509 5.229 -14.088 1.00 93.44 102 LYS A CA 1
ATOM 851 C C . LYS A 1 102 ? 16.240 5.217 -12.751 1.00 93.44 102 LYS A C 1
ATOM 853 O O . LYS A 1 102 ? 16.029 4.290 -11.970 1.00 93.44 102 LYS A O 1
ATOM 858 N N . SER A 1 103 ? 17.046 6.249 -12.486 1.00 93.75 103 SER A N 1
ATOM 859 C CA . SER A 1 103 ? 17.791 6.385 -11.228 1.00 93.75 103 SER A CA 1
ATOM 860 C C . SER A 1 103 ? 16.848 6.433 -10.032 1.00 93.75 103 SER A C 1
ATOM 862 O O . SER A 1 103 ? 17.020 5.659 -9.101 1.00 93.75 103 SER A O 1
ATOM 864 N N . TYR A 1 104 ? 15.793 7.251 -10.100 1.00 93.81 104 TYR A N 1
ATOM 865 C CA . TYR A 1 104 ? 14.824 7.386 -9.012 1.00 93.81 104 TYR A CA 1
ATOM 866 C C . TYR A 1 104 ? 14.221 6.040 -8.585 1.00 93.81 104 TYR A C 1
ATOM 868 O O . TYR A 1 104 ? 14.212 5.701 -7.404 1.00 93.81 104 TYR A O 1
ATOM 876 N N . TYR A 1 105 ? 13.751 5.236 -9.541 1.00 94.31 105 TYR A N 1
ATOM 877 C CA . TYR A 1 105 ? 13.172 3.932 -9.221 1.00 94.31 105 TYR A CA 1
ATOM 878 C C . TYR A 1 105 ? 14.220 2.889 -8.799 1.00 94.31 105 TYR A C 1
ATOM 880 O O . TYR A 1 105 ? 13.897 1.995 -8.018 1.00 94.31 105 TYR A O 1
ATOM 888 N N . LEU A 1 106 ? 15.472 2.995 -9.261 1.00 94.44 106 LEU A N 1
ATOM 889 C CA . LEU A 1 106 ? 16.569 2.151 -8.767 1.00 94.44 106 LEU A CA 1
ATOM 890 C C . LEU A 1 106 ? 16.902 2.455 -7.307 1.00 94.44 106 LEU A C 1
ATOM 892 O O . LEU A 1 106 ? 17.076 1.524 -6.521 1.00 94.44 106 LEU A O 1
ATOM 896 N N . ASP A 1 107 ? 16.945 3.734 -6.938 1.00 94.94 107 ASP A N 1
ATOM 897 C CA . ASP A 1 107 ? 17.190 4.167 -5.562 1.00 94.94 107 ASP A CA 1
ATOM 898 C C . ASP A 1 107 ? 16.086 3.645 -4.635 1.00 94.94 107 ASP A C 1
ATOM 900 O O . ASP A 1 107 ? 16.377 3.004 -3.623 1.00 94.94 107 ASP A O 1
ATOM 904 N N . LEU A 1 108 ? 14.821 3.776 -5.056 1.00 94.12 108 LEU A N 1
ATOM 905 C CA . LEU A 1 108 ? 13.685 3.190 -4.342 1.00 94.12 108 LEU A CA 1
ATOM 906 C C . LEU A 1 108 ? 13.778 1.667 -4.226 1.00 94.12 108 LEU A C 1
ATOM 908 O O . LEU A 1 108 ? 13.400 1.127 -3.198 1.00 94.12 108 LEU A O 1
ATOM 912 N N . ALA A 1 109 ? 14.272 0.947 -5.235 1.00 93.81 109 ALA A N 1
ATOM 913 C CA . ALA A 1 109 ? 14.458 -0.500 -5.131 1.00 93.81 109 ALA A CA 1
ATOM 914 C C . ALA A 1 109 ? 15.568 -0.869 -4.127 1.00 93.81 109 ALA A C 1
ATOM 916 O O . ALA A 1 109 ? 15.436 -1.840 -3.384 1.00 93.81 109 ALA A O 1
ATOM 917 N N . ASN A 1 110 ? 16.657 -0.097 -4.087 1.00 93.00 110 ASN A N 1
ATOM 9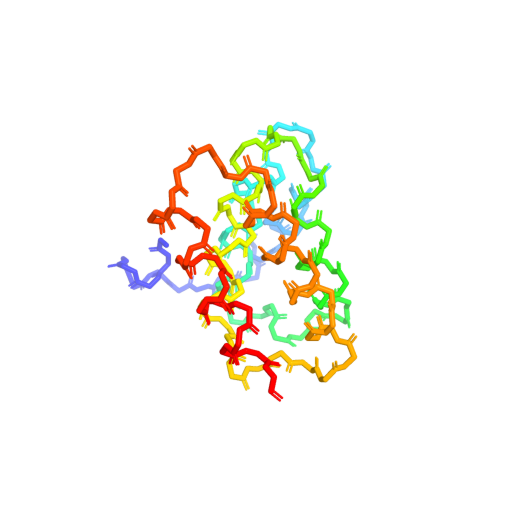18 C CA . ASN A 1 110 ? 17.775 -0.320 -3.166 1.00 93.00 110 ASN A CA 1
ATOM 919 C C . ASN A 1 110 ? 17.393 -0.079 -1.703 1.00 93.00 110 ASN A C 1
ATOM 921 O O . ASN A 1 110 ? 17.946 -0.717 -0.817 1.00 93.00 110 ASN A O 1
ATOM 925 N N . GLU A 1 111 ? 16.417 0.787 -1.454 1.00 92.69 111 GLU A N 1
ATOM 926 C CA . GLU A 1 111 ? 15.879 1.059 -0.124 1.00 92.69 111 GLU A CA 1
ATOM 927 C C . GLU A 1 111 ? 15.209 -0.142 0.570 1.00 92.69 111 GLU A C 1
ATOM 929 O O . GLU A 1 111 ? 14.988 -0.079 1.782 1.00 92.69 111 GLU A O 1
ATOM 934 N N . PHE A 1 112 ? 14.862 -1.198 -0.175 1.00 88.75 112 PHE A N 1
ATOM 935 C CA . PHE A 1 112 ? 14.228 -2.419 0.345 1.00 88.75 112 PHE A CA 1
ATOM 936 C C . PHE A 1 112 ? 15.148 -3.650 0.309 1.00 88.75 112 PHE A C 1
ATOM 938 O O . PHE A 1 112 ? 14.679 -4.744 0.618 1.00 88.75 112 PHE A O 1
ATOM 945 N N . LYS A 1 113 ? 16.419 -3.493 -0.082 1.00 82.69 113 LYS A N 1
ATOM 946 C CA . LYS A 1 113 ? 17.442 -4.546 0.023 1.00 82.69 113 LYS A CA 1
ATOM 947 C C . LYS A 1 113 ? 17.982 -4.635 1.445 1.00 82.69 113 LYS A C 1
ATOM 949 O O . LYS A 1 113 ? 18.297 -5.771 1.853 1.00 82.69 113 LYS A O 1
#

Radius of gyration: 14.96 Å; chains: 1; bounding box: 36×28×36 Å

pLDDT: mean 91.17, std 4.61, range [68.88, 96.0]

Foldseek 3Di:
DCVVVVPDDDPVNLVVLVVQCQPAPCNLVSLLVNLVDPCLVVVPCSLVSLLCQCVGPPNVSSVVSSVVSCVVCVVVDDLVCLVSQLVSLCVQLVPDPDPVSVVVSNVVSVSSD

Secondary structure (DSSP, 8-state):
-TTTTTPPP-HHHHHHHHHHTT-TTTHHHHHHHHTTSGGGGG-TTHHHHHHHGGGSSSHHHHHHHHHHHHHHTGGG--HHHHHHHHHHHHHHHHT-SSHHHHHHHHHHHHTT-